Protein AF-A0AAJ1YI09-F1 (afdb_monomer_lite)

Sequence (108 aa):
MLVITAHELAPVLQEAKDNQCDVLLVKDHGIYAMARKGKMADGKRRVAYAQGCDPEKDPDWYDRCREEAGGDDFGEVLCLTDAMVSRIRDKRVSLYVTFTAAHMKITC

Radius of gyration: 13.1 Å; chains: 1; bounding box: 29×29×32 Å

Secondary structure (DSSP, 8-state):
-EEE-HHHHHHHHHHHHHTT--EEEEESSSEEEEESS--EETTEE--EEPTT--TTT-TTHHHHHHHHH-SS-EEEE----HHHHHHHHHH-PPEEEEE-SS-EEEE-

Organism: Serratia fonticola (NCBI:txid47917)

InterPro domains:
  IPR021436 Protein of unknown function DUF3085 [PF11284] (21-107)

Foldseek 3Di:
DWKFWLVLCLVQVVQLVVVVFFWKFWDDQFTWIHRPDADDDPNDGRTTGTPLGHVVPHVCNQVVCCVFPNDDIDIGTPPDDPVNSCCSHVVRDIWDWHDDPVDIDIDD

pLDDT: mean 95.34, std 3.59, range [81.56, 98.44]

Structure (mmCIF, N/CA/C/O backbone):
data_AF-A0AAJ1YI09-F1
#
_entry.id   AF-A0AAJ1YI09-F1
#
loop_
_atom_site.group_PDB
_atom_site.id
_atom_site.type_symbol
_atom_site.label_atom_id
_atom_site.label_alt_id
_atom_site.label_comp_id
_atom_site.label_asym_id
_atom_site.label_entity_id
_atom_site.label_seq_id
_atom_site.pdbx_PDB_ins_code
_atom_site.Cartn_x
_atom_site.Cartn_y
_atom_site.Cartn_z
_atom_site.occupancy
_atom_site.B_iso_or_equiv
_atom_site.auth_seq_id
_atom_site.auth_comp_id
_atom_site.auth_asym_id
_atom_site.auth_atom_id
_atom_site.pdbx_PDB_model_num
ATOM 1 N N . MET A 1 1 ? 1.063 -9.378 -8.636 1.00 93.56 1 MET A N 1
ATOM 2 C CA . MET A 1 1 ? 0.465 -9.112 -7.318 1.00 93.56 1 MET A CA 1
ATOM 3 C C . MET A 1 1 ? 1.361 -8.193 -6.495 1.00 93.56 1 MET A C 1
ATOM 5 O O . MET A 1 1 ? 2.552 -8.463 -6.373 1.00 93.56 1 MET A O 1
ATOM 9 N N . LEU A 1 2 ? 0.789 -7.166 -5.868 1.00 97.12 2 LEU A N 1
ATOM 10 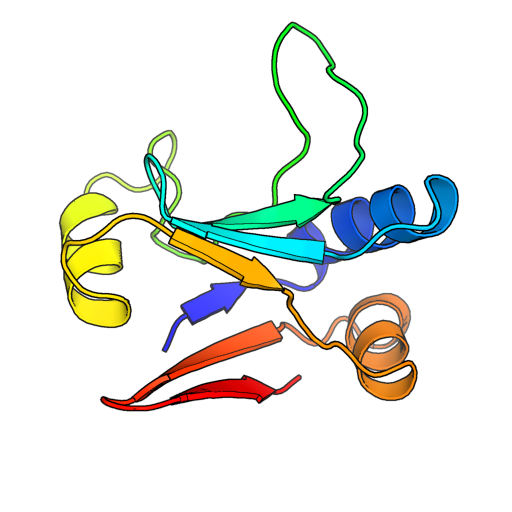C CA . LEU A 1 2 ? 1.471 -6.324 -4.883 1.00 97.12 2 LEU A CA 1
ATOM 11 C C . LEU A 1 2 ? 1.323 -6.893 -3.472 1.00 97.12 2 LEU A C 1
ATOM 13 O O . LEU A 1 2 ? 0.276 -7.448 -3.129 1.00 97.12 2 LEU 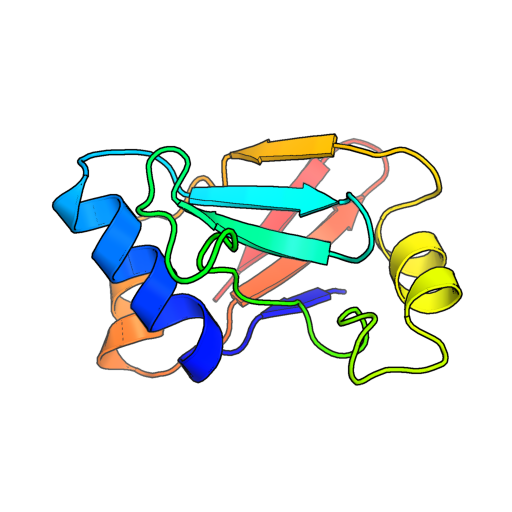A O 1
ATOM 17 N N . VAL A 1 3 ? 2.347 -6.697 -2.642 1.00 98.31 3 VAL A N 1
ATOM 18 C CA . VAL A 1 3 ? 2.355 -7.109 -1.234 1.00 98.31 3 VAL A CA 1
ATOM 19 C C . VAL A 1 3 ? 2.723 -5.915 -0.368 1.00 98.31 3 VAL A C 1
ATOM 21 O O . VAL A 1 3 ? 3.805 -5.361 -0.526 1.00 98.31 3 VAL A O 1
ATOM 24 N N . ILE A 1 4 ? 1.860 -5.545 0.576 1.00 98.44 4 ILE A N 1
ATOM 25 C CA . ILE A 1 4 ? 2.167 -4.561 1.619 1.00 98.44 4 ILE A CA 1
ATOM 26 C C . ILE A 1 4 ? 2.258 -5.317 2.938 1.00 98.44 4 ILE A C 1
ATOM 28 O O . ILE A 1 4 ? 1.293 -5.949 3.379 1.00 98.44 4 ILE A O 1
ATOM 32 N N . THR A 1 5 ? 3.436 -5.301 3.558 1.00 98.38 5 THR A N 1
ATOM 33 C CA . THR A 1 5 ? 3.657 -6.090 4.771 1.00 98.38 5 THR A CA 1
ATOM 34 C C . THR A 1 5 ? 2.814 -5.560 5.927 1.00 98.38 5 THR A C 1
ATOM 36 O O . THR A 1 5 ? 2.558 -4.360 6.038 1.00 98.38 5 THR A O 1
ATOM 39 N N . ALA A 1 6 ? 2.410 -6.448 6.836 1.00 97.94 6 ALA A N 1
ATOM 40 C CA . ALA A 1 6 ? 1.682 -6.029 8.030 1.00 97.94 6 ALA A CA 1
ATOM 41 C C . ALA A 1 6 ? 2.487 -5.060 8.911 1.00 97.94 6 ALA A C 1
ATOM 43 O O . ALA A 1 6 ? 1.901 -4.207 9.576 1.00 97.94 6 ALA A O 1
ATOM 44 N N . HIS A 1 7 ? 3.817 -5.197 8.910 1.00 97.88 7 HIS A N 1
ATOM 45 C CA . HIS A 1 7 ? 4.724 -4.312 9.635 1.00 97.88 7 HIS A CA 1
ATOM 46 C C . HIS A 1 7 ? 4.615 -2.870 9.133 1.00 97.88 7 HIS A C 1
ATOM 48 O O . HIS A 1 7 ? 4.378 -1.966 9.930 1.00 97.88 7 HIS A O 1
ATOM 54 N N . GLU A 1 8 ? 4.709 -2.673 7.816 1.00 97.75 8 GLU A N 1
ATOM 55 C CA . GLU A 1 8 ? 4.615 -1.346 7.201 1.00 97.75 8 GLU A CA 1
ATOM 56 C C . GLU A 1 8 ? 3.187 -0.787 7.269 1.00 97.75 8 GLU A C 1
ATOM 58 O O . GLU A 1 8 ? 2.983 0.399 7.526 1.00 97.75 8 GLU A O 1
ATOM 63 N N . LEU A 1 9 ? 2.174 -1.640 7.079 1.00 98.00 9 LEU A N 1
ATOM 64 C CA . LEU A 1 9 ? 0.782 -1.202 6.980 1.00 98.00 9 LEU A CA 1
ATOM 65 C C . LEU A 1 9 ? 0.149 -0.862 8.339 1.00 98.00 9 LEU A C 1
ATOM 67 O O . LEU A 1 9 ? -0.717 0.009 8.411 1.00 98.00 9 LEU A O 1
ATOM 71 N N . ALA A 1 10 ? 0.556 -1.514 9.432 1.00 97.50 10 ALA A N 1
ATOM 72 C CA . ALA A 1 10 ? -0.073 -1.311 10.740 1.00 97.50 10 ALA A CA 1
ATOM 73 C C . ALA A 1 10 ? -0.006 0.149 11.253 1.00 97.50 10 ALA A C 1
ATOM 75 O O . ALA A 1 10 ? -1.039 0.648 11.709 1.00 97.50 10 ALA A O 1
ATOM 76 N N . PRO A 1 11 ? 1.126 0.875 11.150 1.00 96.81 11 PRO A N 1
ATOM 77 C CA . PRO A 1 11 ? 1.183 2.297 11.489 1.00 96.81 11 PRO A CA 1
ATOM 78 C C . PRO A 1 11 ? 0.242 3.177 10.654 1.00 96.81 11 PRO A C 1
ATOM 80 O O . PRO A 1 11 ? -0.335 4.123 11.186 1.00 96.81 11 PRO A O 1
ATOM 83 N N . VAL A 1 12 ? 0.063 2.866 9.366 1.00 97.69 12 VAL A N 1
ATOM 84 C CA . VAL A 1 12 ? -0.865 3.588 8.478 1.00 97.69 12 VAL A CA 1
ATOM 85 C C . VAL A 1 12 ? -2.317 3.345 8.893 1.00 97.69 12 VAL A C 1
ATOM 87 O O . VAL A 1 12 ? -3.101 4.288 8.967 1.00 97.69 12 VAL A O 1
ATOM 90 N N . LEU A 1 13 ? -2.671 2.100 9.231 1.00 97.44 13 LEU A N 1
ATOM 91 C CA . LEU A 1 13 ? -4.003 1.761 9.744 1.00 97.44 13 LEU A CA 1
ATOM 92 C C . LEU A 1 13 ? -4.304 2.475 11.064 1.00 97.44 13 LEU A C 1
ATOM 94 O O . LEU A 1 13 ? -5.428 2.929 11.277 1.00 97.44 13 LEU A O 1
ATOM 98 N N . GLN A 1 14 ? -3.307 2.587 11.944 1.00 96.81 14 GLN A N 1
ATOM 99 C CA . GLN A 1 14 ? -3.457 3.315 13.198 1.00 96.81 14 GLN A CA 1
ATOM 100 C C . GLN A 1 14 ? -3.678 4.812 12.946 1.00 96.81 14 GLN A C 1
ATOM 102 O O . GLN A 1 14 ? -4.613 5.379 13.500 1.00 96.81 14 GLN A O 1
ATOM 107 N N . GLU A 1 15 ? -2.896 5.433 12.058 1.00 97.25 15 GLU A N 1
ATOM 108 C CA . GLU A 1 15 ? -3.085 6.844 11.698 1.00 97.25 15 GLU A CA 1
ATOM 109 C C . GLU A 1 15 ? -4.464 7.101 11.069 1.00 97.25 15 GLU A C 1
ATOM 111 O O . GLU A 1 15 ? -5.141 8.065 11.427 1.00 97.25 15 GLU A O 1
ATOM 116 N N . ALA A 1 16 ? -4.912 6.226 10.165 1.00 97.31 16 ALA A N 1
ATOM 117 C CA . ALA A 1 16 ? -6.224 6.339 9.537 1.00 97.31 16 ALA A CA 1
ATOM 118 C C . ALA A 1 16 ? -7.363 6.244 10.563 1.00 97.31 16 ALA A C 1
ATOM 120 O O . ALA A 1 16 ? -8.316 7.026 10.501 1.00 97.31 16 ALA A O 1
ATOM 121 N N . LYS A 1 17 ? -7.227 5.340 11.545 1.00 96.31 17 LYS A N 1
ATOM 122 C CA . LYS A 1 17 ? -8.154 5.205 12.674 1.00 96.31 17 LYS A CA 1
ATOM 123 C C . LYS A 1 17 ? -8.183 6.469 13.533 1.00 96.31 17 LYS A C 1
ATOM 125 O O . LYS A 1 17 ? -9.268 6.974 13.813 1.00 96.31 17 LYS A O 1
ATOM 130 N N . ASP A 1 18 ? -7.019 6.982 13.924 1.00 96.69 18 ASP A N 1
ATOM 131 C CA . ASP A 1 18 ? -6.903 8.168 14.782 1.00 96.69 18 ASP A CA 1
ATOM 132 C C . ASP A 1 18 ? -7.488 9.418 14.107 1.00 96.69 18 ASP A C 1
ATOM 134 O O . ASP A 1 18 ? -8.089 10.262 14.768 1.00 96.69 18 ASP A O 1
ATOM 138 N N . ASN A 1 19 ? -7.370 9.510 12.779 1.00 96.44 19 ASN A N 1
ATOM 139 C CA . ASN A 1 19 ? -7.896 10.620 11.983 1.00 96.44 19 ASN A CA 1
ATOM 140 C C . ASN A 1 19 ? -9.304 10.369 11.409 1.00 96.44 19 ASN A C 1
ATOM 142 O O . ASN A 1 19 ? -9.796 11.203 10.641 1.00 96.44 19 ASN A O 1
ATOM 146 N N . GLN A 1 20 ? -9.934 9.236 11.750 1.00 96.19 20 GLN A N 1
ATOM 147 C CA . GLN A 1 20 ? -11.252 8.807 11.265 1.00 96.19 20 GLN A CA 1
ATOM 148 C C . GLN A 1 20 ? -11.404 8.976 9.743 1.00 96.19 20 GLN A C 1
ATOM 150 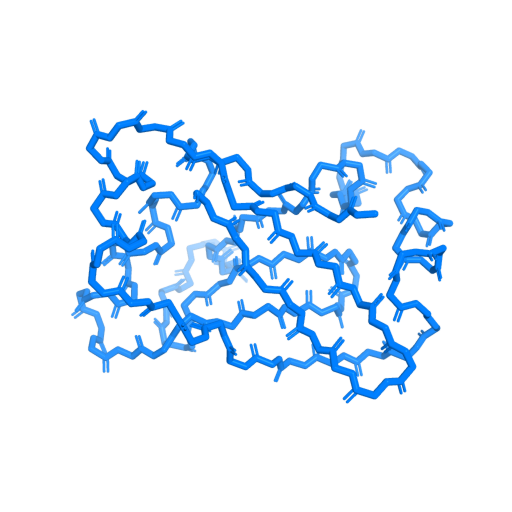O O . GLN A 1 20 ? -12.287 9.684 9.253 1.00 96.19 20 GLN A O 1
ATOM 155 N N . CYS A 1 21 ? -10.487 8.377 8.984 1.00 96.75 21 CYS A N 1
ATOM 156 C CA . CYS A 1 21 ? -10.439 8.506 7.532 1.00 96.75 21 CYS A CA 1
ATOM 157 C C . CYS A 1 21 ? -10.082 7.187 6.842 1.00 96.75 21 CYS A C 1
ATOM 159 O O . CYS A 1 21 ? -9.611 6.247 7.479 1.00 96.75 21 CYS A O 1
ATOM 161 N N . ASP A 1 22 ? -10.292 7.142 5.528 1.00 97.62 22 ASP A N 1
ATOM 162 C CA . ASP A 1 22 ? -9.953 5.973 4.718 1.00 97.62 22 ASP A CA 1
ATOM 163 C C . ASP A 1 22 ? -8.439 5.767 4.603 1.00 97.62 22 ASP A C 1
ATOM 165 O O . ASP A 1 22 ? -7.648 6.708 4.724 1.00 97.62 22 ASP A O 1
ATOM 169 N N . VAL A 1 23 ? -8.049 4.543 4.251 1.00 97.94 23 VAL A N 1
ATOM 170 C CA . VAL A 1 23 ? -6.718 4.248 3.713 1.00 97.94 23 VAL A CA 1
ATOM 171 C C . VAL A 1 23 ? -6.796 4.249 2.192 1.00 97.94 23 VAL A C 1
ATOM 173 O O . VAL A 1 23 ? -7.720 3.684 1.611 1.00 97.94 23 VAL A O 1
ATOM 176 N N . LEU A 1 24 ? -5.819 4.877 1.551 1.00 98.06 24 LEU A N 1
ATOM 177 C CA . LEU A 1 24 ? -5.657 4.902 0.106 1.00 98.06 24 LEU A CA 1
ATOM 178 C C . LEU A 1 24 ? -4.529 3.965 -0.308 1.00 98.06 24 LEU A C 1
ATOM 180 O O . LEU A 1 24 ? -3.525 3.890 0.396 1.00 98.06 24 LEU A O 1
ATOM 184 N N . LEU A 1 25 ? -4.681 3.308 -1.453 1.00 98.06 25 LEU A N 1
ATOM 185 C CA . LEU A 1 25 ? -3.586 2.781 -2.254 1.00 98.06 25 LEU A CA 1
ATOM 186 C C . LEU A 1 25 ? -3.271 3.810 -3.334 1.00 98.06 25 LEU A C 1
ATOM 188 O O . LEU A 1 25 ? -4.142 4.160 -4.129 1.00 98.06 25 LEU A O 1
ATOM 192 N N . VAL A 1 26 ? -2.038 4.290 -3.348 1.00 97.88 26 VAL A N 1
ATOM 193 C CA . VAL A 1 26 ? -1.580 5.344 -4.244 1.00 97.88 26 VAL A CA 1
ATOM 194 C C . VAL A 1 26 ? -0.482 4.790 -5.132 1.00 97.88 26 VAL A C 1
ATOM 196 O O . VAL A 1 26 ? 0.413 4.095 -4.647 1.00 97.88 26 VAL A O 1
ATOM 199 N N . LYS A 1 27 ? -0.553 5.118 -6.420 1.00 97.25 27 LYS A N 1
ATOM 200 C CA . LYS A 1 27 ? 0.580 5.053 -7.334 1.00 97.25 27 LYS A CA 1
ATOM 201 C C . LYS A 1 27 ? 0.949 6.480 -7.716 1.00 97.25 27 LYS A C 1
ATOM 203 O O . LYS A 1 27 ? 0.199 7.122 -8.442 1.00 97.25 27 LYS A O 1
ATOM 208 N N . ASP A 1 28 ? 2.070 6.944 -7.187 1.00 95.56 28 ASP A N 1
ATOM 209 C CA . ASP A 1 28 ? 2.679 8.245 -7.471 1.00 95.56 28 ASP A CA 1
ATOM 210 C C . ASP A 1 28 ? 4.112 8.187 -6.941 1.00 95.56 28 ASP A C 1
ATOM 212 O O . ASP A 1 28 ? 4.318 8.218 -5.729 1.00 95.56 28 ASP A O 1
ATOM 216 N N . HIS A 1 29 ? 5.089 8.013 -7.834 1.00 94.69 29 HIS A N 1
ATOM 217 C CA . HIS A 1 29 ? 6.482 7.755 -7.453 1.00 94.69 29 HIS A CA 1
ATOM 218 C C . HIS A 1 29 ? 6.610 6.530 -6.515 1.00 94.69 29 HIS A C 1
ATOM 220 O O . HIS A 1 29 ? 6.967 6.633 -5.344 1.00 94.69 29 HIS A O 1
ATOM 226 N N . GLY A 1 30 ? 6.261 5.354 -7.041 1.00 97.50 30 GLY A N 1
ATOM 227 C CA . GLY A 1 30 ? 6.139 4.101 -6.292 1.00 97.50 30 GLY A CA 1
ATOM 228 C C . GLY A 1 30 ? 4.678 3.710 -6.071 1.00 97.50 30 GLY A C 1
ATOM 229 O O . GLY A 1 30 ? 3.767 4.388 -6.548 1.00 97.50 30 GLY A O 1
ATOM 230 N N . ILE A 1 31 ? 4.448 2.606 -5.357 1.00 98.25 31 ILE A N 1
ATOM 231 C CA . ILE A 1 31 ? 3.102 2.181 -4.943 1.00 98.25 31 ILE A CA 1
ATOM 232 C C . ILE A 1 31 ? 3.081 1.962 -3.438 1.00 98.25 31 ILE A C 1
ATOM 234 O O . ILE A 1 31 ? 3.863 1.171 -2.909 1.00 98.25 31 ILE A O 1
ATOM 238 N N . TYR A 1 32 ? 2.169 2.638 -2.747 1.00 98.38 32 TYR A N 1
ATOM 239 C CA . TYR A 1 32 ? 2.098 2.620 -1.290 1.00 98.38 32 TYR A CA 1
ATOM 240 C C . TYR A 1 32 ? 0.682 2.806 -0.758 1.00 98.38 32 TYR A C 1
ATOM 242 O O . TYR A 1 32 ? -0.193 3.368 -1.412 1.00 98.38 32 TYR A O 1
ATOM 250 N N . ALA A 1 33 ? 0.467 2.358 0.477 1.00 98.19 33 ALA A N 1
ATOM 251 C CA . ALA A 1 33 ? -0.717 2.695 1.247 1.00 98.19 33 ALA A CA 1
ATOM 252 C C . ALA A 1 33 ? -0.470 3.910 2.150 1.00 98.19 33 ALA A C 1
ATOM 254 O O . ALA A 1 33 ? 0.600 4.046 2.742 1.00 98.19 33 ALA A O 1
ATOM 255 N N . MET A 1 34 ? -1.474 4.770 2.312 1.00 98.00 34 MET A N 1
ATOM 256 C CA . MET A 1 34 ? -1.423 5.905 3.239 1.00 98.00 34 MET A CA 1
ATOM 257 C C . MET A 1 34 ? -2.801 6.227 3.813 1.00 98.00 34 MET A C 1
ATOM 259 O O . MET A 1 34 ? -3.822 5.974 3.178 1.00 98.00 34 MET A O 1
ATOM 263 N N . ALA A 1 35 ? -2.856 6.835 4.996 1.00 97.69 35 ALA A N 1
ATOM 264 C CA . ALA A 1 35 ? -4.103 7.397 5.498 1.00 97.69 35 ALA A CA 1
ATOM 265 C C . ALA A 1 35 ? -4.495 8.595 4.622 1.00 97.69 35 ALA A C 1
ATOM 267 O O . ALA A 1 35 ? -3.636 9.414 4.283 1.00 97.69 35 ALA A O 1
ATOM 268 N N . ARG A 1 36 ? -5.780 8.745 4.280 1.00 96.94 36 ARG A N 1
ATOM 269 C CA . ARG A 1 36 ? -6.286 9.898 3.515 1.00 96.94 36 ARG A CA 1
ATOM 270 C C . ARG A 1 36 ? -5.955 11.201 4.246 1.00 96.94 36 ARG A C 1
ATOM 272 O O . ARG A 1 36 ? -5.400 12.137 3.670 1.00 96.94 36 ARG A O 1
ATOM 279 N N . LYS A 1 37 ? -6.216 11.243 5.553 1.00 95.69 37 LYS A N 1
ATOM 280 C CA . LYS A 1 37 ? -5.789 12.316 6.460 1.00 95.69 37 LYS A CA 1
ATOM 281 C C . LYS A 1 37 ? -4.670 11.777 7.345 1.00 95.69 37 LYS A C 1
ATOM 283 O O . LYS A 1 37 ? -4.839 10.760 8.002 1.00 95.69 37 LYS A O 1
ATOM 288 N N . GLY A 1 38 ? -3.539 12.461 7.360 1.00 88.69 38 GLY A N 1
ATOM 289 C CA . GLY A 1 38 ? -2.321 12.008 8.021 1.00 88.69 38 GLY A CA 1
ATOM 290 C C . GLY A 1 38 ? -1.434 13.195 8.345 1.00 88.69 38 GLY A C 1
ATOM 291 O O . GLY A 1 38 ? -1.560 14.271 7.749 1.00 88.69 38 GLY A O 1
ATOM 292 N N . LYS A 1 39 ? -0.562 13.023 9.328 1.00 88.25 39 LYS A N 1
ATOM 293 C CA . LYS A 1 39 ? 0.346 14.084 9.751 1.00 88.25 39 LYS A CA 1
ATOM 294 C C . LYS A 1 39 ? 1.539 14.134 8.804 1.00 88.25 39 LYS A C 1
ATOM 296 O O . LYS A 1 39 ? 1.960 13.119 8.253 1.00 88.25 39 LYS A O 1
ATOM 301 N N . MET A 1 40 ? 2.077 15.332 8.612 1.00 90.50 40 MET A N 1
ATOM 302 C CA . MET A 1 40 ? 3.380 15.499 7.977 1.00 90.50 40 MET A CA 1
ATOM 303 C C . MET A 1 40 ? 4.443 15.519 9.071 1.00 90.50 40 MET A C 1
ATOM 305 O O . MET A 1 40 ? 4.303 16.257 10.046 1.00 90.50 40 MET A O 1
ATOM 309 N N . ALA A 1 41 ? 5.482 14.709 8.910 1.00 86.31 41 ALA A N 1
ATOM 310 C CA . ALA A 1 41 ? 6.686 14.736 9.728 1.00 86.31 41 ALA A CA 1
ATOM 311 C C . ALA A 1 41 ? 7.861 15.020 8.791 1.00 86.31 41 ALA A C 1
ATOM 313 O O . ALA A 1 41 ? 7.998 14.349 7.770 1.00 86.31 41 ALA A O 1
ATOM 314 N N . ASP A 1 42 ? 8.638 16.062 9.083 1.00 88.81 42 ASP A N 1
ATOM 315 C CA . ASP A 1 42 ? 9.772 16.497 8.253 1.00 88.81 42 ASP A CA 1
ATOM 316 C C . ASP A 1 42 ? 9.410 16.680 6.768 1.00 88.81 42 ASP A C 1
ATOM 318 O O . ASP A 1 42 ? 10.148 16.313 5.858 1.00 88.81 42 ASP A O 1
ATOM 322 N N . GLY A 1 43 ? 8.211 17.215 6.515 1.00 87.19 43 GLY A N 1
ATOM 323 C CA . GLY A 1 43 ? 7.700 17.436 5.161 1.00 87.19 43 GLY A CA 1
ATOM 324 C C . GLY A 1 43 ? 7.212 16.175 4.435 1.00 87.19 43 GLY A C 1
ATOM 325 O O . GLY A 1 43 ? 6.719 16.290 3.317 1.00 87.19 43 GLY A O 1
ATOM 326 N N . LYS A 1 44 ? 7.283 14.988 5.051 1.00 87.50 44 LYS A N 1
ATOM 327 C CA . LYS A 1 44 ? 6.841 13.718 4.458 1.00 87.50 44 LYS A CA 1
ATOM 328 C C . LYS A 1 44 ? 5.586 13.172 5.145 1.00 87.50 44 LYS A C 1
ATOM 330 O O . LYS A 1 44 ? 5.373 13.346 6.346 1.00 87.50 44 LYS A O 1
ATOM 335 N N . ARG A 1 45 ? 4.731 12.501 4.369 1.00 93.06 45 ARG A N 1
ATOM 336 C CA . ARG A 1 45 ? 3.604 11.709 4.885 1.00 93.06 45 ARG A CA 1
ATOM 337 C C . ARG A 1 45 ? 4.088 10.325 5.294 1.00 93.06 45 ARG A C 1
ATOM 339 O O . ARG A 1 45 ? 5.027 9.793 4.709 1.00 93.06 45 ARG A O 1
ATOM 346 N N . ARG A 1 46 ? 3.412 9.719 6.270 1.00 95.19 46 ARG A N 1
ATOM 347 C CA . ARG A 1 46 ? 3.590 8.297 6.569 1.00 95.19 46 ARG A CA 1
ATOM 348 C C . ARG A 1 46 ? 2.963 7.464 5.453 1.00 95.19 46 ARG A C 1
ATOM 350 O O . ARG A 1 46 ? 1.777 7.615 5.163 1.00 95.19 46 ARG A O 1
ATOM 357 N N . VAL A 1 47 ? 3.758 6.577 4.868 1.00 97.38 47 VAL A N 1
ATOM 358 C CA . VAL A 1 47 ? 3.341 5.671 3.795 1.00 97.38 47 VAL A CA 1
ATOM 359 C C . VAL A 1 47 ? 3.869 4.263 4.064 1.00 97.38 47 VAL A C 1
ATOM 361 O O . VAL A 1 47 ? 4.857 4.098 4.777 1.00 97.38 47 VAL A O 1
ATOM 364 N N . ALA A 1 48 ? 3.200 3.261 3.504 1.00 98.06 48 ALA A N 1
ATOM 365 C CA . ALA A 1 48 ? 3.596 1.860 3.542 1.00 98.06 48 ALA A CA 1
ATOM 366 C C . ALA A 1 48 ? 3.763 1.354 2.108 1.00 98.06 48 ALA A C 1
ATOM 368 O O . ALA A 1 48 ? 2.770 1.035 1.451 1.00 98.06 48 ALA A O 1
ATOM 369 N N . TYR A 1 49 ? 5.000 1.312 1.614 1.00 98.44 49 TYR A N 1
ATOM 370 C CA . TYR A 1 49 ? 5.277 0.855 0.254 1.00 98.44 49 TYR A CA 1
ATOM 371 C C . TYR A 1 49 ? 4.940 -0.625 0.070 1.00 98.44 49 TYR A C 1
ATOM 373 O O . TYR A 1 49 ? 5.159 -1.462 0.954 1.00 98.44 49 TYR A O 1
ATOM 381 N N . ALA A 1 50 ? 4.406 -0.947 -1.106 1.00 98.31 50 ALA A N 1
ATOM 382 C CA . ALA A 1 50 ? 4.387 -2.314 -1.586 1.00 98.31 50 ALA A CA 1
ATOM 383 C C . ALA A 1 50 ? 5.829 -2.791 -1.817 1.00 98.31 50 ALA A C 1
ATOM 385 O O . ALA A 1 50 ? 6.704 -2.017 -2.200 1.00 98.31 50 ALA A O 1
ATOM 386 N N . GLN A 1 51 ? 6.086 -4.074 -1.576 1.00 98.19 51 GLN A N 1
ATOM 387 C CA . GLN A 1 51 ? 7.408 -4.666 -1.767 1.00 98.19 51 GLN A CA 1
ATOM 388 C C . GLN A 1 51 ? 7.889 -4.487 -3.214 1.00 98.19 51 GLN A C 1
ATOM 390 O O . GLN A 1 51 ? 7.153 -4.805 -4.153 1.00 98.19 51 GLN A O 1
ATOM 395 N N . GLY A 1 52 ? 9.125 -4.009 -3.382 1.00 97.94 52 GLY A N 1
ATOM 396 C CA . GLY A 1 52 ? 9.712 -3.750 -4.695 1.00 97.94 52 GLY A CA 1
ATOM 397 C C . GLY A 1 52 ? 9.218 -2.460 -5.351 1.00 97.94 52 GLY A C 1
ATOM 398 O O . GLY A 1 52 ? 9.449 -2.283 -6.539 1.00 97.94 52 GLY A O 1
ATOM 399 N N . CYS A 1 53 ? 8.473 -1.611 -4.637 1.00 98.19 53 CYS A N 1
ATOM 400 C CA . CYS A 1 53 ? 7.865 -0.391 -5.172 1.00 98.19 53 CYS A CA 1
ATOM 401 C C . CYS A 1 53 ? 8.299 0.875 -4.409 1.00 98.19 53 CYS A C 1
ATOM 403 O O . CYS A 1 53 ? 7.634 1.901 -4.553 1.00 98.19 53 CYS A O 1
ATOM 405 N N . ASP A 1 54 ? 9.351 0.804 -3.583 1.00 97.81 54 ASP A N 1
ATOM 406 C CA . ASP A 1 54 ? 9.901 1.936 -2.826 1.00 97.81 54 ASP A CA 1
ATOM 407 C C . ASP A 1 54 ? 11.074 2.575 -3.599 1.00 97.81 54 ASP A C 1
ATOM 409 O O . ASP A 1 54 ? 12.141 1.965 -3.684 1.00 97.81 54 ASP A O 1
ATOM 413 N N . PRO A 1 55 ? 10.939 3.802 -4.136 1.00 97.06 55 PRO A N 1
ATOM 414 C CA . PRO A 1 55 ? 11.986 4.438 -4.940 1.00 97.06 55 PRO A CA 1
ATOM 415 C C . PRO A 1 55 ? 13.292 4.719 -4.197 1.00 97.06 55 PRO A C 1
ATOM 417 O O . PRO A 1 55 ? 14.329 4.903 -4.832 1.00 97.06 55 PRO A O 1
ATOM 420 N N . GLU A 1 56 ? 13.261 4.782 -2.861 1.00 96.00 56 GLU A N 1
ATOM 421 C CA . GLU A 1 56 ? 14.464 4.999 -2.055 1.00 96.00 56 GLU A CA 1
ATOM 422 C C . GLU A 1 56 ? 15.244 3.691 -1.818 1.00 96.00 56 GLU A C 1
ATOM 424 O O . GLU A 1 56 ? 16.418 3.742 -1.445 1.00 96.00 56 GLU A O 1
ATOM 429 N N . LYS A 1 57 ? 14.619 2.519 -2.020 1.00 96.62 57 LYS A N 1
ATOM 430 C CA . LYS A 1 57 ? 15.200 1.206 -1.674 1.00 96.62 57 LYS A CA 1
ATOM 431 C C . LYS A 1 57 ? 15.328 0.247 -2.851 1.00 96.62 57 LYS A C 1
ATOM 433 O O . LYS A 1 57 ? 16.272 -0.538 -2.888 1.00 96.62 57 LYS A O 1
ATOM 438 N N . ASP A 1 58 ? 14.384 0.295 -3.779 1.00 97.50 58 ASP A N 1
ATOM 439 C CA . ASP A 1 58 ? 14.228 -0.678 -4.851 1.00 97.50 58 ASP A CA 1
ATOM 440 C C . ASP A 1 58 ? 14.647 -0.033 -6.182 1.00 97.50 58 ASP A C 1
ATOM 442 O O . ASP A 1 58 ? 13.921 0.815 -6.688 1.00 97.50 58 ASP A O 1
ATOM 446 N N . PRO A 1 59 ? 15.791 -0.392 -6.792 1.00 97.00 59 PRO A N 1
ATOM 447 C CA . PRO A 1 59 ? 16.255 0.253 -8.027 1.00 97.00 59 PRO A CA 1
ATOM 448 C C . PRO A 1 59 ? 15.312 0.023 -9.220 1.00 97.00 59 PRO A C 1
ATOM 450 O O . PRO A 1 59 ? 15.140 0.919 -10.043 1.00 97.00 59 PRO A O 1
ATOM 453 N N . ASP A 1 60 ? 14.649 -1.136 -9.269 1.00 97.12 60 ASP A N 1
ATOM 454 C CA . ASP A 1 60 ? 13.740 -1.537 -10.354 1.00 97.12 60 ASP A CA 1
ATOM 455 C C . ASP A 1 60 ? 12.265 -1.190 -10.060 1.00 97.12 60 ASP A C 1
ATOM 457 O O . ASP A 1 60 ? 11.345 -1.731 -10.681 1.00 97.12 60 ASP A O 1
ATOM 461 N N . TRP A 1 61 ? 12.013 -0.293 -9.095 1.00 97.69 61 TRP A N 1
ATOM 462 C CA . TRP A 1 61 ? 10.661 0.027 -8.626 1.00 97.69 61 TRP A CA 1
ATOM 463 C C . TRP A 1 61 ? 9.720 0.455 -9.750 1.00 97.69 61 TRP A C 1
ATOM 465 O O . TRP A 1 61 ? 8.537 0.118 -9.727 1.00 97.69 61 TRP A O 1
ATOM 475 N N . TYR A 1 62 ? 10.232 1.200 -10.732 1.00 96.56 62 TYR A N 1
ATOM 476 C CA . TYR A 1 62 ? 9.424 1.764 -11.806 1.00 96.56 62 TYR A CA 1
ATOM 477 C C . TYR A 1 62 ? 8.841 0.663 -12.692 1.00 96.56 62 TYR A C 1
ATOM 479 O O . TYR A 1 62 ? 7.626 0.614 -12.903 1.00 96.56 62 TYR A O 1
ATOM 487 N N . ASP A 1 63 ? 9.693 -0.258 -13.146 1.00 96.94 63 ASP A N 1
ATOM 488 C CA . ASP A 1 63 ? 9.277 -1.392 -13.967 1.00 96.94 63 ASP A CA 1
ATOM 489 C C . ASP A 1 63 ? 8.341 -2.310 -13.185 1.00 96.94 63 ASP A C 1
ATOM 491 O O . ASP A 1 63 ? 7.312 -2.732 -13.714 1.00 96.94 63 ASP A O 1
ATOM 495 N N . ARG A 1 64 ? 8.623 -2.525 -11.894 1.00 96.62 64 ARG A N 1
ATOM 496 C CA . ARG A 1 64 ? 7.763 -3.307 -11.005 1.00 96.62 64 ARG A CA 1
ATOM 497 C C . ARG A 1 64 ? 6.370 -2.694 -10.843 1.00 96.62 64 ARG A C 1
ATOM 499 O O . ARG A 1 64 ? 5.368 -3.398 -10.960 1.00 96.62 64 ARG A O 1
ATOM 506 N N . CYS A 1 65 ? 6.289 -1.386 -10.600 1.00 96.38 65 CYS A N 1
ATOM 507 C CA . CYS A 1 65 ? 5.017 -0.671 -10.492 1.00 96.38 65 CYS A CA 1
ATOM 508 C C . CYS A 1 65 ? 4.237 -0.737 -11.808 1.00 96.38 65 CYS A C 1
ATOM 510 O O . CYS A 1 65 ? 3.025 -0.958 -11.800 1.00 96.38 65 CYS A O 1
ATOM 512 N N . ARG A 1 66 ? 4.938 -0.572 -12.937 1.00 95.62 66 ARG A N 1
ATOM 513 C CA . ARG A 1 66 ? 4.340 -0.587 -14.272 1.00 95.62 66 ARG A CA 1
ATOM 514 C C . ARG A 1 66 ? 3.827 -1.967 -14.673 1.00 95.62 66 ARG A C 1
ATOM 516 O O . ARG A 1 66 ? 2.758 -2.057 -15.271 1.00 95.62 66 ARG A O 1
ATOM 523 N N . GLU A 1 67 ? 4.566 -3.022 -14.347 1.00 95.19 67 GLU A N 1
ATOM 524 C CA . GLU A 1 67 ? 4.154 -4.412 -14.560 1.00 95.19 67 GLU A CA 1
ATOM 525 C C . GLU A 1 67 ? 2.863 -4.730 -13.795 1.00 95.19 67 GLU A C 1
ATOM 527 O O . GLU A 1 67 ? 1.956 -5.361 -14.333 1.00 95.19 67 GLU A O 1
ATOM 532 N N . GLU A 1 68 ? 2.769 -4.271 -12.547 1.00 94.25 68 GLU A N 1
ATOM 533 C CA . GLU A 1 68 ? 1.705 -4.680 -11.631 1.00 94.25 68 GLU A CA 1
ATOM 534 C C . GLU A 1 68 ? 0.439 -3.824 -11.703 1.00 94.25 68 GLU A C 1
ATOM 536 O O . GLU A 1 68 ? -0.665 -4.333 -11.499 1.00 94.25 68 GLU A O 1
ATOM 541 N N . ALA A 1 69 ? 0.586 -2.526 -11.965 1.00 93.25 69 ALA A N 1
ATOM 542 C CA . ALA A 1 69 ? -0.511 -1.563 -11.899 1.00 93.25 69 ALA A CA 1
ATOM 543 C C . ALA A 1 69 ? -0.623 -0.668 -13.147 1.00 93.25 69 ALA A C 1
ATOM 545 O O . ALA A 1 69 ? -1.457 0.233 -13.180 1.00 93.25 69 ALA A O 1
ATOM 546 N N . GLY A 1 70 ? 0.176 -0.925 -14.188 1.00 92.56 70 GLY A N 1
ATOM 547 C CA . GLY A 1 70 ? 0.160 -0.146 -15.424 1.00 92.56 70 GLY A CA 1
ATOM 548 C C . GLY A 1 70 ? 0.899 1.192 -15.323 1.00 92.56 70 GLY A C 1
ATOM 549 O O . GLY A 1 70 ? 1.637 1.465 -14.379 1.00 92.56 70 GLY A O 1
ATOM 550 N N . GLY A 1 71 ? 0.747 2.025 -16.356 1.00 88.50 71 GLY A N 1
ATOM 551 C CA . GLY A 1 71 ? 1.493 3.282 -16.483 1.00 88.50 71 GLY A CA 1
ATOM 552 C C . GLY A 1 71 ? 0.927 4.453 -15.679 1.00 88.50 71 GLY A C 1
ATOM 553 O O . GLY A 1 71 ? 1.708 5.277 -15.209 1.00 88.50 71 GLY A O 1
ATOM 554 N N . ASP A 1 72 ? -0.390 4.503 -15.482 1.00 90.56 72 ASP A N 1
ATOM 555 C CA . ASP A 1 72 ? -1.095 5.690 -14.979 1.00 90.56 72 ASP A CA 1
ATOM 556 C C . ASP A 1 72 ? -1.046 5.813 -13.454 1.00 90.56 72 ASP A C 1
ATOM 558 O O . ASP A 1 72 ? -0.976 4.812 -12.737 1.00 90.56 72 ASP A O 1
ATOM 562 N N . ASP A 1 73 ? -1.041 7.044 -12.953 1.00 94.88 73 ASP A N 1
ATOM 563 C CA . ASP A 1 73 ? -1.067 7.343 -11.519 1.00 94.88 73 ASP A CA 1
ATOM 564 C C . ASP A 1 73 ? -2.502 7.342 -10.985 1.00 94.88 73 ASP A C 1
ATOM 566 O O . ASP A 1 73 ? -3.450 7.691 -11.693 1.00 94.88 73 ASP A O 1
ATOM 570 N N . PHE A 1 74 ? -2.676 6.938 -9.725 1.00 95.56 74 PHE A N 1
ATOM 571 C CA . PHE A 1 74 ? -3.997 6.822 -9.104 1.00 95.56 74 PHE A CA 1
ATOM 572 C C . PHE A 1 74 ? -3.943 6.926 -7.579 1.00 95.56 74 PHE A C 1
ATOM 574 O O . PHE A 1 74 ? -2.896 6.767 -6.952 1.00 95.56 74 PHE A O 1
ATOM 581 N N . GLY A 1 75 ? -5.117 7.123 -6.976 1.00 96.25 75 GLY A N 1
ATOM 582 C CA . GLY A 1 75 ? -5.332 7.053 -5.534 1.00 96.25 75 GLY A CA 1
ATOM 583 C C . GLY A 1 75 ? -6.694 6.442 -5.223 1.00 96.25 75 GLY A C 1
ATOM 584 O O . GLY A 1 75 ? -7.704 7.140 -5.240 1.00 96.25 75 GLY A O 1
ATOM 585 N N . GLU A 1 76 ? -6.715 5.148 -4.915 1.00 95.94 76 GLU A N 1
ATOM 586 C CA . GLU A 1 76 ? -7.935 4.361 -4.715 1.00 95.94 76 GLU A CA 1
ATOM 587 C C . GLU A 1 76 ? -8.155 4.025 -3.243 1.00 95.94 76 GLU A C 1
ATOM 589 O O . GLU A 1 76 ? -7.208 3.784 -2.498 1.00 95.94 76 GLU A O 1
ATOM 594 N N . VAL A 1 77 ? -9.411 3.971 -2.796 1.00 96.81 77 VAL A N 1
ATOM 595 C CA . VAL A 1 77 ? -9.718 3.577 -1.413 1.00 96.81 77 VAL A CA 1
ATOM 596 C C . VAL A 1 77 ? -9.483 2.079 -1.222 1.00 96.81 77 VAL A C 1
ATOM 598 O O . VAL A 1 77 ? -10.077 1.244 -1.903 1.00 96.81 77 VAL A O 1
ATOM 601 N N . LEU A 1 78 ? -8.666 1.723 -0.230 1.00 95.62 78 LEU A N 1
ATOM 602 C CA . LEU A 1 78 ? -8.577 0.357 0.271 1.00 95.62 78 LEU A CA 1
ATOM 603 C C . LEU A 1 78 ? -9.775 0.093 1.185 1.00 95.62 78 LEU A C 1
ATOM 605 O O . LEU A 1 78 ? -9.740 0.391 2.379 1.00 95.62 78 LEU A O 1
ATOM 609 N N . CYS A 1 79 ? -10.839 -0.482 0.622 1.00 93.56 79 CYS A N 1
ATOM 610 C CA . CYS A 1 79 ? -12.051 -0.885 1.343 1.00 93.56 79 CYS A CA 1
ATOM 611 C C . CYS A 1 79 ? -11.796 -2.094 2.269 1.00 93.56 79 CYS A C 1
ATOM 613 O O . CYS A 1 79 ? -12.300 -3.194 2.038 1.00 93.56 79 CYS A O 1
ATOM 615 N N . LEU A 1 80 ? -10.974 -1.910 3.304 1.00 95.38 80 LEU A N 1
ATOM 616 C CA . LEU A 1 80 ? -10.638 -2.940 4.284 1.00 95.38 80 LEU A CA 1
AT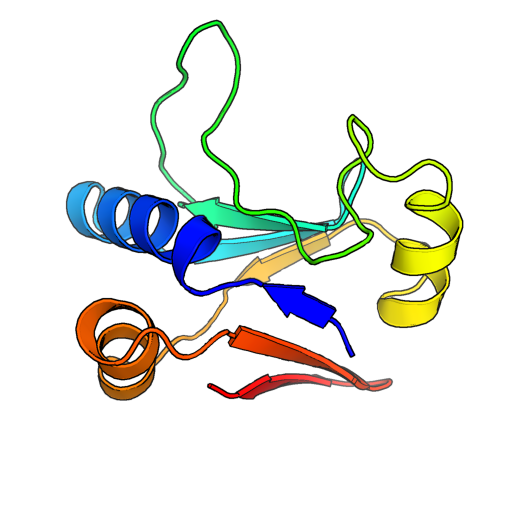OM 617 C C . LEU A 1 80 ? -11.809 -3.160 5.244 1.00 95.38 80 LEU A C 1
ATOM 619 O O . LEU A 1 80 ? -12.317 -2.219 5.846 1.00 95.38 80 LEU A O 1
ATOM 623 N N . THR A 1 81 ? -12.205 -4.417 5.433 1.00 95.88 81 THR A N 1
ATOM 624 C CA . THR A 1 81 ? -13.177 -4.773 6.475 1.00 95.88 81 THR A CA 1
ATOM 625 C C . THR A 1 81 ? -12.506 -4.812 7.848 1.00 95.88 81 THR A C 1
ATOM 627 O O . THR A 1 81 ? -11.300 -5.055 7.947 1.00 95.88 81 THR A O 1
ATOM 630 N N . ASP A 1 82 ? -13.281 -4.675 8.926 1.00 94.94 82 ASP A N 1
ATOM 631 C CA . ASP A 1 82 ? -12.760 -4.790 10.298 1.00 94.94 82 ASP A CA 1
ATOM 632 C C . ASP A 1 82 ? -12.004 -6.108 10.527 1.00 94.94 82 ASP A C 1
ATOM 634 O O . ASP A 1 82 ? -10.948 -6.137 11.161 1.00 94.94 82 ASP A O 1
ATOM 638 N N . ALA A 1 83 ? -12.495 -7.204 9.938 1.00 96.44 83 ALA A N 1
ATOM 639 C CA . ALA A 1 83 ? -11.833 -8.503 9.993 1.00 96.44 83 ALA A CA 1
ATOM 640 C C . ALA A 1 83 ? -10.451 -8.474 9.320 1.00 96.44 83 ALA A C 1
ATOM 642 O O . ALA A 1 83 ? -9.495 -9.038 9.855 1.00 96.44 83 ALA A O 1
ATOM 643 N N . MET A 1 84 ? -10.323 -7.804 8.171 1.00 97.25 84 MET A N 1
ATOM 644 C CA . MET A 1 84 ? -9.037 -7.639 7.490 1.00 97.25 84 MET A CA 1
ATOM 645 C C . MET A 1 84 ? -8.069 -6.796 8.321 1.00 97.25 84 MET A C 1
ATOM 647 O O . MET A 1 84 ? -6.916 -7.188 8.502 1.00 97.25 84 MET A O 1
ATOM 651 N N . VAL A 1 85 ? -8.549 -5.682 8.882 1.00 96.75 85 VAL A N 1
ATOM 652 C CA . VAL A 1 85 ? -7.759 -4.807 9.759 1.00 96.75 85 VAL A CA 1
ATOM 653 C C . VAL A 1 85 ? -7.237 -5.582 10.972 1.00 96.75 85 VAL A C 1
ATOM 655 O O . VAL A 1 85 ? -6.045 -5.512 11.277 1.00 96.75 85 VAL A O 1
ATOM 658 N N . SER A 1 86 ? -8.086 -6.379 11.628 1.00 96.31 86 SER A N 1
ATOM 659 C CA . SER A 1 86 ? -7.672 -7.237 12.744 1.00 96.31 86 SER A CA 1
ATOM 660 C C . SER A 1 86 ? -6.655 -8.300 12.334 1.00 96.31 86 SER A C 1
ATOM 662 O O . SER A 1 86 ? -5.692 -8.539 13.057 1.00 96.31 86 SER A O 1
ATOM 664 N N . ARG A 1 87 ? -6.788 -8.925 11.158 1.00 97.56 87 ARG A N 1
ATOM 665 C CA . ARG A 1 87 ? -5.783 -9.892 10.676 1.00 97.56 87 ARG A CA 1
ATOM 666 C C . ARG A 1 87 ? -4.422 -9.243 10.438 1.00 97.56 87 ARG A C 1
ATOM 668 O O . ARG A 1 87 ? -3.406 -9.812 10.834 1.00 97.56 87 ARG A O 1
ATOM 675 N N . ILE A 1 88 ? -4.401 -8.051 9.853 1.00 97.38 88 ILE A N 1
ATOM 676 C CA . ILE A 1 88 ? -3.160 -7.313 9.605 1.00 97.38 88 ILE A CA 1
ATOM 677 C C . ILE A 1 88 ? -2.511 -6.905 10.932 1.00 97.38 88 ILE A C 1
ATOM 679 O O . ILE A 1 88 ? -1.333 -7.176 11.166 1.00 97.38 88 ILE A O 1
ATOM 683 N N . ARG A 1 89 ? -3.274 -6.291 11.841 1.00 95.00 89 ARG A N 1
ATOM 684 C CA . ARG A 1 89 ? -2.726 -5.757 13.093 1.00 95.00 89 ARG A CA 1
ATOM 685 C C . ARG A 1 89 ? -2.382 -6.850 14.102 1.00 95.00 89 ARG A C 1
ATOM 687 O O . ARG A 1 89 ? -1.287 -6.832 14.658 1.00 95.00 89 ARG A O 1
ATOM 694 N N . ASP A 1 90 ? -3.293 -7.792 14.316 1.00 94.50 90 ASP A N 1
ATOM 695 C CA . ASP A 1 90 ? -3.243 -8.710 15.455 1.00 94.50 90 ASP A CA 1
ATOM 696 C C . ASP A 1 90 ? -2.571 -10.039 15.067 1.00 94.50 90 ASP A C 1
ATOM 698 O O . ASP A 1 90 ? -1.858 -10.636 15.871 1.00 94.50 90 ASP A O 1
ATOM 702 N N . LYS A 1 91 ? -2.742 -10.482 13.812 1.00 95.62 91 LYS A N 1
ATOM 703 C CA . LYS A 1 91 ? -2.144 -11.724 13.284 1.00 95.62 91 LYS A CA 1
ATOM 704 C C . LYS A 1 91 ? -0.951 -11.491 12.354 1.00 95.62 91 LYS A C 1
ATOM 706 O O . LYS A 1 91 ? -0.393 -12.458 11.845 1.00 95.62 91 LYS A O 1
ATOM 711 N N . ARG A 1 92 ? -0.563 -10.228 12.133 1.00 96.62 92 ARG A N 1
ATOM 712 C CA . ARG A 1 92 ? 0.565 -9.823 11.274 1.00 96.62 92 ARG A CA 1
ATOM 713 C C . ARG A 1 92 ? 0.479 -10.361 9.842 1.00 96.62 92 ARG A C 1
ATOM 715 O O . ARG A 1 92 ? 1.507 -10.614 9.220 1.00 96.62 92 ARG A O 1
ATOM 722 N N . VAL A 1 93 ? -0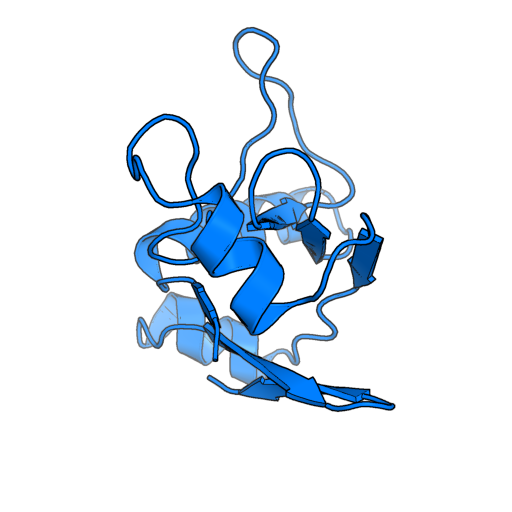.732 -10.517 9.305 1.00 97.69 93 VAL A N 1
ATOM 723 C CA . VAL A 1 93 ? -0.908 -10.986 7.924 1.00 97.69 93 VAL A CA 1
ATOM 724 C C . VAL A 1 93 ? -0.793 -9.823 6.943 1.00 97.69 93 VAL A C 1
ATOM 726 O O . VAL A 1 93 ? -1.457 -8.803 7.108 1.00 97.69 93 VAL A O 1
ATOM 729 N N . SER A 1 94 ? 0.063 -9.965 5.933 1.00 98.06 94 SER A N 1
ATOM 730 C CA . SER A 1 94 ? 0.275 -8.950 4.896 1.00 98.06 94 SER A CA 1
ATOM 731 C C . SER A 1 94 ? -0.963 -8.752 4.018 1.00 98.06 94 SER A C 1
ATOM 733 O O . SER A 1 94 ? -1.759 -9.671 3.823 1.00 98.06 94 SER A O 1
ATOM 735 N N . LEU A 1 95 ? -1.107 -7.549 3.465 1.00 98.19 95 LEU A N 1
ATOM 736 C CA . LEU A 1 95 ? -2.131 -7.235 2.478 1.00 98.19 95 LEU A CA 1
ATOM 737 C C . LEU A 1 95 ? -1.606 -7.557 1.078 1.00 98.19 95 LEU A C 1
ATOM 739 O O . LEU A 1 95 ? -0.519 -7.126 0.698 1.00 98.19 95 LEU A O 1
ATOM 743 N N . TYR A 1 96 ? -2.411 -8.267 0.302 1.00 97.81 96 TYR A N 1
ATOM 744 C CA . TYR A 1 96 ? -2.157 -8.575 -1.097 1.00 97.81 96 TYR A CA 1
ATOM 745 C C . TYR A 1 96 ? -3.145 -7.804 -1.962 1.00 97.81 96 TYR A C 1
ATOM 747 O O . TYR A 1 96 ? -4.353 -7.848 -1.710 1.00 97.81 96 TYR A O 1
ATOM 755 N N . VAL A 1 97 ? -2.635 -7.126 -2.987 1.00 96.94 97 VAL A N 1
ATOM 756 C CA . VAL A 1 97 ? -3.445 -6.392 -3.963 1.00 96.94 97 VAL A CA 1
ATOM 757 C C . VAL A 1 97 ? -3.176 -6.952 -5.350 1.00 96.94 97 VAL A C 1
ATOM 759 O O . VAL A 1 97 ? -2.030 -7.141 -5.754 1.00 96.94 97 VAL A O 1
ATOM 762 N N . THR A 1 98 ? -4.238 -7.255 -6.085 1.00 94.81 98 THR A N 1
ATOM 763 C CA . THR A 1 98 ? -4.153 -7.694 -7.479 1.00 94.81 98 THR A CA 1
ATOM 764 C C . THR A 1 98 ? -5.037 -6.806 -8.328 1.00 94.81 98 THR A C 1
ATOM 766 O O . THR A 1 98 ? -6.227 -6.665 -8.042 1.00 94.81 98 THR A O 1
ATOM 769 N N . PHE A 1 99 ? -4.459 -6.238 -9.379 1.00 91.75 99 PHE 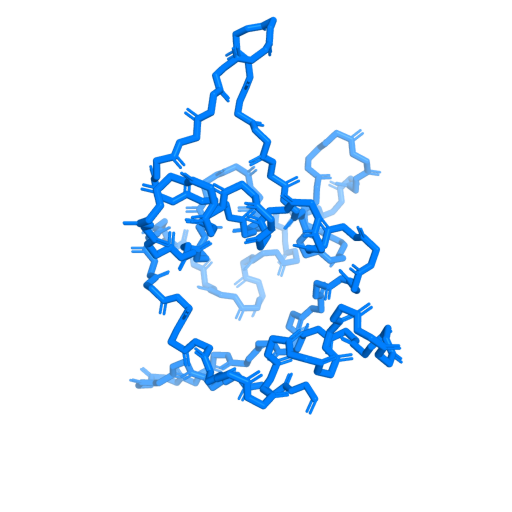A N 1
ATOM 770 C CA . PHE A 1 99 ? -5.207 -5.537 -10.406 1.00 91.75 99 PHE A CA 1
ATOM 771 C C . PHE A 1 99 ? -5.604 -6.514 -11.508 1.00 91.75 99 PHE A C 1
ATOM 773 O O . PHE A 1 99 ? -4.846 -7.392 -11.914 1.00 91.75 99 PHE A O 1
ATOM 780 N N . THR A 1 100 ? -6.832 -6.368 -11.970 1.00 85.88 100 THR A N 1
ATOM 781 C CA . THR A 1 100 ? -7.339 -6.964 -13.204 1.00 85.88 100 THR A CA 1
ATOM 782 C C . THR A 1 100 ? -7.778 -5.826 -14.115 1.00 85.88 100 THR A C 1
ATOM 784 O O . THR A 1 100 ? -7.879 -4.688 -13.662 1.00 85.88 100 THR A O 1
ATOM 787 N N . ALA A 1 101 ? -8.104 -6.121 -15.374 1.00 81.56 101 ALA A N 1
ATOM 788 C CA . ALA A 1 101 ? -8.509 -5.095 -16.339 1.00 81.56 101 ALA A CA 1
ATOM 789 C C . ALA A 1 101 ? -9.684 -4.207 -15.874 1.00 81.56 101 ALA A C 1
ATOM 791 O O . ALA A 1 101 ? -9.824 -3.095 -16.368 1.00 81.56 101 ALA A O 1
ATOM 792 N N . ALA A 1 102 ? -10.523 -4.684 -14.946 1.00 83.12 102 ALA A N 1
ATOM 793 C CA . ALA A 1 102 ? -11.696 -3.948 -14.468 1.00 83.12 102 ALA A CA 1
ATOM 794 C C . ALA A 1 102 ? -11.742 -3.734 -12.947 1.00 83.12 102 ALA A C 1
ATOM 796 O O . ALA A 1 102 ? -12.538 -2.926 -12.472 1.00 83.12 102 ALA A O 1
ATOM 797 N N . HIS A 1 103 ? -10.942 -4.467 -12.164 1.00 85.81 103 HIS A N 1
ATOM 798 C CA . HIS A 1 103 ? -11.103 -4.499 -10.710 1.00 85.81 103 HIS A CA 1
ATOM 799 C C . HIS A 1 103 ? -9.780 -4.587 -9.960 1.00 85.81 103 HIS A C 1
ATOM 801 O O . HIS A 1 103 ? -8.901 -5.377 -10.313 1.00 85.81 103 HIS A O 1
ATOM 807 N N . MET A 1 104 ? -9.713 -3.859 -8.848 1.00 92.31 104 MET A N 1
ATOM 808 C CA . MET A 1 104 ? -8.752 -4.081 -7.776 1.00 92.31 104 MET A CA 1
ATOM 809 C C . MET A 1 104 ? -9.327 -5.107 -6.794 1.00 92.31 104 MET A C 1
ATOM 811 O O . MET A 1 104 ? -10.416 -4.923 -6.250 1.00 92.31 104 MET A O 1
ATOM 815 N N . LYS A 1 105 ? -8.586 -6.185 -6.541 1.00 94.06 105 LYS A N 1
ATOM 816 C CA . LYS A 1 105 ? -8.914 -7.188 -5.526 1.00 94.06 105 LYS A CA 1
ATOM 817 C C . LYS A 1 105 ? -7.916 -7.111 -4.381 1.00 94.06 105 LYS A C 1
ATOM 819 O O . LYS A 1 105 ? -6.709 -7.090 -4.614 1.00 94.06 105 LYS A O 1
ATOM 824 N N . ILE A 1 106 ? -8.432 -7.146 -3.157 1.00 95.00 106 ILE A N 1
ATOM 825 C CA . ILE A 1 106 ? -7.644 -7.128 -1.925 1.00 95.00 106 ILE A CA 1
ATOM 826 C C . ILE A 1 106 ? -7.903 -8.384 -1.096 1.00 95.00 106 ILE A C 1
ATOM 828 O O . ILE A 1 106 ? -9.039 -8.842 -0.976 1.00 95.00 106 ILE A O 1
ATOM 832 N N . THR A 1 107 ? -6.846 -8.945 -0.520 1.00 95.12 107 THR A N 1
ATOM 833 C CA . THR A 1 107 ? -6.921 -10.093 0.393 1.00 95.12 107 THR A CA 1
ATOM 834 C C . THR A 1 107 ? -5.866 -9.956 1.482 1.00 95.12 107 THR A C 1
ATOM 836 O O . THR A 1 107 ? -4.769 -9.479 1.212 1.00 95.12 107 THR A O 1
ATOM 839 N N . CYS A 1 108 ? -6.168 -10.396 2.696 1.00 87.06 108 CYS A N 1
ATOM 840 C CA . CYS A 1 108 ? -5.195 -10.604 3.769 1.00 87.06 108 CYS A CA 1
ATOM 841 C C . CYS A 1 108 ? -5.589 -11.844 4.554 1.00 87.06 108 CYS A C 1
ATOM 843 O O . CYS A 1 108 ? -6.605 -12.479 4.181 1.00 87.06 108 CYS A O 1
#